Protein AF-A0A7K4L1H4-F1 (afdb_monomer_lite)

InterPro domains:
  IPR000885 Fibrillar collagen, C-terminal [PF01410] (1-96)
  IPR000885 Fibrillar collagen, C-terminal [PS51461] (1-97)
  IPR000885 Fibrillar collagen, C-terminal [SM00038] (1-97)

Secondary structure (DSSP, 8-state):
-EEES--SS-BTTTTBSTTPPEEEETTS-EEBSSS-GGGB-EEEEE--SS--SS-EEEEEE---S-GGG-SEEEEE-SS--STT-EEE---PPP---

Structure (mmCIF, N/CA/C/O backbone):
data_AF-A0A7K4L1H4-F1
#
_entry.id   AF-A0A7K4L1H4-F1
#
loop_
_atom_site.group_PDB
_atom_site.id
_atom_site.type_symbol
_atom_site.label_atom_id
_atom_site.label_alt_id
_atom_site.label_comp_id
_atom_site.label_asym_id
_atom_site.label_entity_id
_atom_site.label_seq_id
_atom_site.pdbx_PDB_ins_code
_atom_site.Cartn_x
_atom_site.Cartn_y
_atom_site.Cartn_z
_atom_site.occupancy
_atom_site.B_iso_or_equiv
_atom_site.auth_seq_id
_atom_site.auth_comp_id
_atom_site.auth_asym_id
_atom_site.auth_atom_id
_atom_site.pdbx_PDB_model_num
ATOM 1 N N . TYR A 1 1 ? -5.649 -3.599 -2.013 1.00 98.56 1 TYR A N 1
ATOM 2 C CA . TYR A 1 1 ? -5.651 -3.904 -0.573 1.00 98.56 1 TYR A CA 1
ATOM 3 C C . TYR A 1 1 ? -7.092 -3.940 -0.109 1.00 98.56 1 TYR A C 1
ATOM 5 O O . TYR A 1 1 ? -7.734 -2.900 -0.119 1.00 98.56 1 TYR A O 1
ATOM 13 N N . HIS A 1 2 ? -7.629 -5.121 0.180 1.00 98.81 2 HIS A N 1
ATOM 14 C CA . HIS A 1 2 ? -8.940 -5.287 0.810 1.00 98.81 2 HIS A CA 1
ATOM 15 C C . HIS A 1 2 ? -8.761 -5.165 2.315 1.00 98.81 2 HIS A C 1
ATOM 17 O O . HIS A 1 2 ? -7.815 -5.734 2.855 1.00 98.81 2 HIS A O 1
ATOM 23 N N . CYS A 1 3 ? -9.648 -4.444 2.984 1.00 98.81 3 CYS A N 1
ATOM 24 C CA . CYS A 1 3 ? -9.496 -4.106 4.392 1.00 98.81 3 CYS A CA 1
ATOM 25 C C . CYS A 1 3 ? -10.808 -4.277 5.149 1.00 98.81 3 CYS A C 1
ATOM 27 O O . CYS A 1 3 ? -11.884 -3.976 4.633 1.00 98.81 3 CYS A O 1
ATOM 29 N N . LYS A 1 4 ? -10.705 -4.683 6.409 1.00 98.75 4 LYS A N 1
ATOM 30 C CA . LYS A 1 4 ? -11.761 -4.569 7.409 1.00 98.75 4 LYS A CA 1
ATOM 31 C C . LYS A 1 4 ? -11.096 -4.165 8.721 1.00 98.75 4 LYS A C 1
ATOM 33 O O . LYS A 1 4 ? -10.223 -4.872 9.213 1.00 98.75 4 LYS A O 1
ATOM 38 N N . ASN A 1 5 ? -11.479 -3.000 9.246 1.00 98.56 5 ASN A N 1
ATOM 39 C CA . ASN A 1 5 ? -10.842 -2.367 10.413 1.00 98.56 5 ASN A CA 1
ATOM 40 C C . ASN A 1 5 ? -9.319 -2.192 10.281 1.00 98.56 5 ASN A C 1
ATOM 42 O O . ASN A 1 5 ? -8.580 -2.377 11.241 1.00 98.56 5 ASN A O 1
ATOM 46 N N . SER A 1 6 ? -8.837 -1.851 9.088 1.00 98.75 6 SER A N 1
ATOM 47 C CA . SER A 1 6 ? -7.414 -1.635 8.839 1.00 98.75 6 SER A CA 1
ATOM 48 C C . SER A 1 6 ? -7.235 -0.488 7.855 1.00 98.75 6 SER A C 1
ATOM 50 O O . SER A 1 6 ? -7.802 -0.522 6.759 1.00 98.75 6 SER A O 1
ATOM 52 N N . VAL A 1 7 ? -6.471 0.526 8.257 1.00 98.81 7 VAL A N 1
ATOM 53 C CA . VAL A 1 7 ? -6.122 1.669 7.415 1.00 98.81 7 VAL A CA 1
ATOM 54 C C . VAL A 1 7 ? -5.056 1.279 6.398 1.00 98.81 7 VAL A C 1
ATOM 56 O O . VAL A 1 7 ? -4.055 0.651 6.734 1.00 98.81 7 VAL A O 1
ATOM 59 N N . ALA A 1 8 ? -5.280 1.662 5.140 1.00 98.69 8 ALA A N 1
ATOM 60 C CA . ALA A 1 8 ? -4.380 1.338 4.034 1.00 98.69 8 ALA A CA 1
ATOM 61 C C . ALA A 1 8 ? -3.545 2.530 3.542 1.00 98.69 8 ALA A C 1
ATOM 63 O O . ALA A 1 8 ? -2.447 2.334 3.020 1.00 98.69 8 ALA A O 1
ATOM 64 N N . TYR A 1 9 ? -4.074 3.751 3.663 1.00 98.81 9 TYR A N 1
ATOM 65 C CA . TYR A 1 9 ? -3.435 4.974 3.179 1.00 98.81 9 TYR A CA 1
ATOM 66 C C . TYR A 1 9 ? -3.734 6.162 4.098 1.00 98.81 9 TYR A C 1
ATOM 68 O O . TYR A 1 9 ? -2.927 6.434 4.985 1.00 98.81 9 TYR A O 1
ATOM 76 N N . LEU A 1 10 ? -4.877 6.838 3.928 1.00 98.69 10 LEU A N 1
ATOM 77 C CA . LEU A 1 10 ? -5.269 7.954 4.788 1.00 98.69 10 LEU A CA 1
ATOM 78 C C . LEU A 1 10 ? -5.952 7.448 6.052 1.00 98.69 10 LEU A C 1
ATOM 80 O O . LEU A 1 10 ? -6.998 6.815 5.973 1.00 98.69 10 LEU A O 1
ATOM 84 N N . ASP A 1 11 ? -5.407 7.786 7.215 1.00 98.69 11 ASP A N 1
ATOM 85 C CA . ASP A 1 11 ? -6.150 7.695 8.468 1.00 98.69 11 ASP A CA 1
ATOM 86 C C . ASP A 1 11 ? -7.026 8.948 8.594 1.00 98.69 11 ASP A C 1
ATOM 88 O O . ASP A 1 11 ? -6.513 10.050 8.794 1.00 98.69 11 ASP A O 1
ATOM 92 N N . GLU A 1 12 ? -8.345 8.810 8.440 1.00 98.31 12 GLU A N 1
ATOM 93 C CA . GLU A 1 12 ? -9.255 9.961 8.504 1.00 98.31 12 GLU A CA 1
ATOM 94 C C . GLU A 1 12 ? -9.388 10.530 9.923 1.00 98.31 12 GLU A C 1
ATOM 96 O O . GLU A 1 12 ? -9.689 11.711 10.082 1.00 98.31 12 GLU A O 1
ATOM 101 N N . GLU A 1 13 ? -9.171 9.713 10.957 1.00 97.12 13 GLU A N 1
ATOM 102 C CA . GLU A 1 13 ? -9.235 10.158 12.350 1.00 97.12 13 GLU A CA 1
ATOM 103 C C . GLU A 1 13 ? -7.996 10.983 12.718 1.00 97.12 13 GLU A C 1
ATOM 105 O O . GLU A 1 13 ? -8.117 12.044 13.331 1.00 97.12 13 GLU A O 1
ATOM 110 N N . ALA A 1 14 ? -6.810 10.527 12.302 1.00 97.81 14 ALA A N 1
ATOM 111 C CA . ALA A 1 14 ? -5.556 11.249 12.525 1.00 97.81 14 ALA A CA 1
ATOM 112 C C . ALA A 1 14 ? -5.312 12.382 11.510 1.00 97.81 14 ALA A C 1
ATOM 114 O O . ALA A 1 14 ? -4.592 13.336 11.808 1.00 97.81 14 ALA A O 1
ATOM 115 N N . GLY A 1 15 ? -5.895 12.285 10.313 1.00 98.19 15 GLY A N 1
ATOM 116 C CA . GLY A 1 15 ? -5.669 13.212 9.204 1.00 98.19 15 GLY A CA 1
ATOM 117 C C . GLY A 1 15 ? -4.273 13.103 8.582 1.00 98.19 15 GLY A C 1
ATOM 118 O O . GLY A 1 15 ? -3.772 14.096 8.054 1.00 98.19 15 GLY A O 1
ATOM 119 N N . ASP A 1 16 ? -3.622 11.938 8.668 1.00 98.25 16 ASP A N 1
ATOM 120 C CA . ASP A 1 16 ? -2.261 11.718 8.165 1.00 98.25 16 ASP A CA 1
ATOM 121 C C . ASP A 1 16 ? -2.076 10.354 7.470 1.00 98.25 16 ASP A C 1
ATOM 123 O O . ASP A 1 16 ? -2.9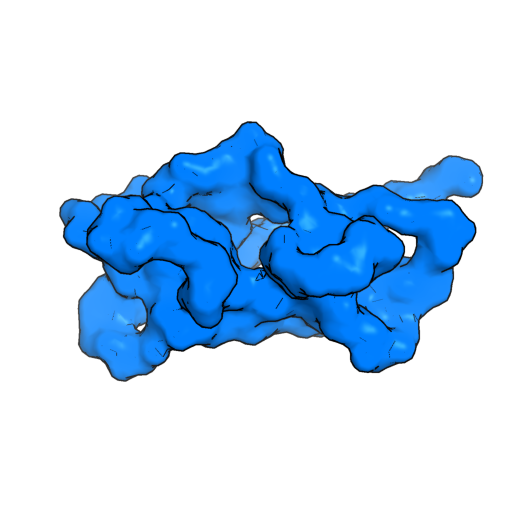86 9.524 7.422 1.00 98.25 16 ASP A O 1
ATOM 127 N N . LEU A 1 17 ? -0.895 10.148 6.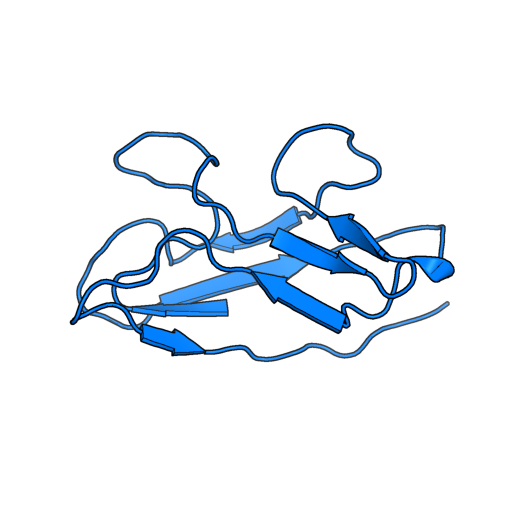876 1.00 98.50 17 LEU A N 1
ATOM 128 C CA . LEU A 1 17 ? -0.535 8.947 6.109 1.00 98.50 17 LEU A CA 1
ATOM 129 C C . LEU A 1 17 ? 0.428 8.022 6.873 1.00 98.50 17 LEU A C 1
ATOM 131 O O . LEU A 1 17 ? 1.072 7.157 6.278 1.00 98.50 17 LEU A O 1
ATOM 135 N N . LYS A 1 18 ? 0.563 8.172 8.198 1.00 98.06 18 LYS A N 1
ATOM 136 C CA . LYS A 1 18 ? 1.550 7.401 8.982 1.00 98.06 18 LYS A CA 1
ATOM 137 C C . LYS A 1 18 ? 1.240 5.908 9.050 1.00 98.06 18 LYS A C 1
ATOM 139 O O . LYS A 1 18 ? 2.142 5.112 9.302 1.00 98.06 18 LYS A O 1
ATOM 144 N N . LYS A 1 19 ? -0.025 5.538 8.841 1.00 98.44 19 LYS A N 1
ATOM 145 C CA . LYS A 1 19 ? -0.505 4.149 8.791 1.00 98.44 19 LYS A CA 1
ATOM 146 C C . LYS A 1 19 ? -0.566 3.583 7.369 1.00 98.44 19 LYS A C 1
ATOM 148 O O . LYS A 1 19 ? -1.053 2.471 7.179 1.00 98.44 19 LYS A O 1
ATOM 153 N N . ALA A 1 20 ? -0.098 4.330 6.373 1.00 98.69 20 ALA A N 1
ATOM 154 C CA . ALA A 1 20 ? -0.150 3.879 4.998 1.00 98.69 20 ALA A CA 1
ATOM 155 C C . ALA A 1 20 ? 0.718 2.632 4.772 1.00 98.69 20 ALA A C 1
ATOM 157 O O . ALA A 1 20 ? 1.799 2.483 5.343 1.00 98.69 20 ALA A O 1
ATOM 158 N N . VAL A 1 21 ? 0.240 1.746 3.903 1.00 98.56 21 VAL A N 1
ATOM 159 C CA . VAL A 1 21 ? 0.920 0.507 3.517 1.00 98.56 21 VAL A CA 1
ATOM 160 C C . VAL A 1 21 ? 2.280 0.805 2.884 1.00 98.56 21 VAL A C 1
ATOM 162 O O . VAL A 1 21 ? 2.422 1.752 2.109 1.00 98.56 21 VAL A O 1
ATOM 165 N N . LEU A 1 22 ? 3.271 -0.042 3.148 1.00 98.56 22 LEU A N 1
ATOM 166 C CA . LEU A 1 22 ? 4.565 -0.018 2.467 1.00 98.56 22 LEU A CA 1
ATOM 167 C C . LEU A 1 22 ? 4.613 -1.128 1.416 1.00 98.56 22 LEU A C 1
ATOM 169 O O . LEU A 1 22 ? 4.115 -2.231 1.647 1.00 98.56 22 LEU A O 1
ATOM 173 N N . LEU A 1 23 ? 5.211 -0.843 0.260 1.00 98.62 23 LEU A N 1
ATOM 174 C CA . LEU A 1 23 ? 5.397 -1.821 -0.812 1.00 98.62 23 LEU A CA 1
ATOM 175 C C . LEU A 1 23 ? 6.886 -2.046 -1.056 1.00 98.62 23 LEU A C 1
ATOM 177 O O . LEU A 1 23 ? 7.649 -1.084 -1.136 1.00 98.62 23 LEU A O 1
ATOM 181 N N . GLN A 1 24 ? 7.288 -3.298 -1.246 1.00 98.50 24 GLN A N 1
ATOM 182 C CA . GLN A 1 24 ? 8.667 -3.645 -1.575 1.00 98.50 24 GLN A CA 1
ATOM 183 C C . GLN A 1 24 ? 8.799 -3.889 -3.077 1.00 98.50 24 GLN A C 1
ATOM 185 O O . GLN A 1 24 ? 8.141 -4.770 -3.633 1.00 98.50 24 GLN A O 1
ATOM 190 N N . GLY A 1 25 ? 9.652 -3.114 -3.743 1.00 98.06 25 GLY A N 1
ATOM 191 C CA . GLY A 1 25 ? 10.045 -3.359 -5.127 1.00 98.06 25 GLY A CA 1
ATOM 192 C C . GLY A 1 25 ? 11.082 -4.478 -5.247 1.00 98.06 25 GLY A C 1
ATOM 193 O O . GLY A 1 25 ? 11.787 -4.807 -4.296 1.00 98.06 25 GLY A O 1
ATOM 194 N N . SER A 1 26 ? 11.239 -5.029 -6.448 1.00 97.38 26 SER A N 1
ATOM 195 C CA . SER A 1 26 ? 12.161 -6.141 -6.739 1.00 97.38 26 SER A CA 1
ATOM 196 C C . SER A 1 26 ? 13.658 -5.841 -6.579 1.00 97.38 26 SER A C 1
ATOM 198 O O . SER A 1 26 ? 14.474 -6.751 -6.680 1.00 97.38 26 SER A O 1
ATOM 200 N N . ASN A 1 27 ? 14.042 -4.578 -6.396 1.00 96.38 27 ASN A N 1
ATOM 201 C CA . ASN A 1 27 ? 15.428 -4.149 -6.169 1.00 96.38 27 ASN A CA 1
ATOM 202 C C . ASN A 1 27 ? 15.661 -3.639 -4.742 1.00 96.38 27 ASN A C 1
ATOM 204 O O . ASN A 1 27 ? 16.432 -2.699 -4.543 1.00 96.38 27 ASN A O 1
ATOM 208 N N . ASP A 1 28 ? 14.929 -4.200 -3.788 1.00 95.00 28 ASP A N 1
ATOM 209 C CA . ASP A 1 28 ? 14.973 -3.870 -2.365 1.00 95.00 28 ASP A CA 1
ATOM 210 C C . ASP A 1 28 ? 14.570 -2.432 -2.001 1.00 95.00 28 ASP A C 1
ATOM 212 O O . ASP A 1 28 ? 14.736 -1.985 -0.864 1.00 95.00 28 ASP A O 1
ATOM 216 N N . VAL A 1 29 ? 14.029 -1.687 -2.966 1.00 95.94 29 VAL A N 1
ATOM 217 C CA . VAL A 1 29 ? 13.545 -0.329 -2.749 1.00 95.94 29 VAL A CA 1
ATOM 218 C C . VAL A 1 29 ? 12.144 -0.376 -2.174 1.00 95.94 29 VAL A C 1
ATOM 220 O O . VAL A 1 29 ? 11.221 -0.909 -2.791 1.00 95.94 29 VAL A O 1
ATOM 223 N N . GLU A 1 30 ? 11.981 0.302 -1.049 1.00 97.88 30 GLU A N 1
ATOM 224 C CA . GLU A 1 30 ? 10.675 0.548 -0.467 1.00 97.88 30 GLU A CA 1
ATOM 225 C C . GLU A 1 30 ? 9.956 1.694 -1.191 1.00 97.88 30 GLU A C 1
ATOM 227 O O . GLU A 1 30 ? 10.535 2.752 -1.467 1.00 97.88 30 GLU A O 1
ATOM 232 N N . ILE A 1 31 ? 8.678 1.483 -1.484 1.00 98.50 31 ILE A N 1
ATOM 233 C CA . ILE A 1 31 ? 7.776 2.446 -2.104 1.00 98.50 31 ILE A CA 1
ATOM 234 C C . ILE A 1 31 ? 6.714 2.819 -1.062 1.00 98.50 31 ILE A C 1
ATOM 236 O O . ILE A 1 31 ? 6.051 1.951 -0.493 1.00 98.50 31 ILE A O 1
ATOM 240 N N . ARG A 1 32 ? 6.576 4.120 -0.798 1.00 98.38 32 ARG A N 1
ATOM 241 C CA . ARG A 1 32 ? 5.863 4.686 0.359 1.00 98.38 32 ARG A CA 1
ATOM 242 C C . ARG A 1 32 ? 4.706 5.599 -0.065 1.00 98.38 32 ARG A C 1
ATOM 244 O O . ARG A 1 32 ? 4.604 5.978 -1.228 1.00 98.38 32 ARG A O 1
ATOM 251 N N . ALA A 1 33 ? 3.868 6.004 0.885 1.00 98.44 33 ALA A N 1
ATOM 252 C CA . ALA A 1 33 ? 2.860 7.048 0.672 1.00 98.44 33 ALA A CA 1
ATOM 253 C C . ALA A 1 33 ? 3.466 8.458 0.569 1.00 98.44 33 ALA A C 1
ATOM 255 O O . ALA A 1 33 ? 3.009 9.283 -0.216 1.00 98.44 33 ALA A O 1
ATOM 256 N N . GLU A 1 34 ? 4.518 8.729 1.347 1.00 97.62 34 GLU A N 1
ATOM 257 C CA . GLU A 1 34 ? 5.138 10.052 1.466 1.00 97.62 34 GLU A CA 1
ATOM 258 C C . GLU A 1 34 ? 6.666 9.986 1.336 1.00 97.62 34 GLU A C 1
ATOM 260 O O . GLU A 1 34 ? 7.291 8.931 1.470 1.00 97.62 34 GLU A O 1
ATOM 265 N N . GLY A 1 35 ? 7.282 11.146 1.093 1.00 96.31 35 GLY A N 1
ATOM 266 C CA . GLY A 1 35 ? 8.730 11.313 1.010 1.00 96.31 35 GLY A CA 1
ATOM 267 C C . GLY A 1 35 ? 9.209 11.645 -0.401 1.00 96.31 35 GLY A C 1
ATOM 268 O O . GLY A 1 35 ? 8.649 12.497 -1.088 1.00 96.31 35 GLY A O 1
ATOM 269 N N . ASN A 1 36 ? 10.306 11.021 -0.830 1.00 96.31 36 ASN A N 1
ATOM 270 C CA . ASN A 1 36 ? 10.894 11.299 -2.139 1.00 96.31 36 ASN A CA 1
ATOM 271 C C . ASN A 1 36 ? 9.960 10.817 -3.254 1.00 96.31 36 ASN A C 1
ATOM 273 O O . ASN A 1 36 ? 9.744 9.615 -3.390 1.00 96.31 36 ASN A O 1
ATOM 277 N N . SER A 1 37 ? 9.503 11.740 -4.104 1.00 94.38 37 SER A N 1
ATOM 278 C CA . SER A 1 37 ? 8.513 11.486 -5.160 1.00 94.38 37 SER A CA 1
ATOM 279 C C . SER A 1 37 ? 8.881 10.366 -6.139 1.00 94.38 37 SER A C 1
ATOM 281 O O . SER A 1 37 ? 8.018 9.781 -6.786 1.00 94.38 37 SER A O 1
ATOM 283 N N . ARG A 1 38 ? 10.170 10.016 -6.256 1.00 95.62 38 ARG A N 1
ATOM 284 C CA . ARG A 1 38 ? 10.611 8.870 -7.067 1.00 95.62 38 ARG A CA 1
ATOM 285 C C . ARG A 1 38 ? 10.229 7.518 -6.464 1.00 95.62 38 ARG A C 1
ATOM 287 O O . ARG A 1 38 ? 10.307 6.527 -7.187 1.00 95.62 38 ARG A O 1
ATOM 294 N N . PHE A 1 39 ? 9.886 7.461 -5.186 1.00 97.44 39 PHE A N 1
ATOM 295 C CA . PHE A 1 39 ? 9.574 6.253 -4.420 1.00 97.44 39 PHE A CA 1
ATOM 296 C C . PHE A 1 39 ? 8.208 6.355 -3.739 1.00 97.44 39 PHE A C 1
ATOM 298 O O . PHE A 1 39 ? 7.935 5.607 -2.810 1.00 97.44 39 PHE A O 1
ATOM 305 N N . THR A 1 40 ? 7.353 7.274 -4.188 1.00 98.31 40 THR A N 1
ATOM 306 C CA . THR A 1 40 ? 5.980 7.379 -3.700 1.00 98.31 40 THR A CA 1
ATOM 307 C C . THR A 1 40 ? 5.016 6.737 -4.687 1.00 98.31 40 THR A C 1
ATOM 309 O O . THR A 1 40 ? 5.122 6.986 -5.891 1.00 98.31 40 THR A O 1
ATOM 312 N N . TYR A 1 41 ? 4.088 5.920 -4.199 1.00 98.56 41 TYR A N 1
ATOM 313 C CA . TYR A 1 41 ? 2.969 5.428 -5.003 1.00 98.56 41 TYR A CA 1
ATOM 314 C C . TYR A 1 41 ? 1.828 6.455 -5.038 1.00 98.56 41 TYR A C 1
ATOM 316 O O . TYR A 1 41 ? 1.789 7.393 -4.245 1.00 98.56 41 TYR A O 1
ATOM 324 N N . SER A 1 42 ? 0.885 6.274 -5.957 1.00 98.31 42 SER A N 1
ATOM 325 C CA . SER A 1 42 ? -0.384 7.003 -5.993 1.00 98.31 42 SER A CA 1
ATOM 326 C C . SER A 1 42 ? -1.542 6.087 -5.617 1.00 98.31 42 SER A C 1
ATOM 328 O O . SER A 1 42 ? -1.485 4.879 -5.841 1.00 98.31 42 SER A O 1
ATOM 330 N N . VAL A 1 43 ? -2.621 6.669 -5.103 1.00 98.62 43 VAL A N 1
ATOM 331 C CA . VAL A 1 43 ? -3.844 5.945 -4.747 1.00 98.62 43 VAL A CA 1
ATOM 332 C C . VAL A 1 43 ? -4.955 6.332 -5.715 1.00 98.62 43 VAL A C 1
ATOM 334 O O . VAL A 1 43 ? -5.214 7.514 -5.925 1.00 98.62 43 VAL A O 1
ATOM 337 N N . LEU A 1 44 ? -5.578 5.331 -6.337 1.00 98.44 44 LEU A N 1
ATOM 338 C CA . LEU A 1 44 ? -6.657 5.506 -7.316 1.00 98.44 44 LEU A CA 1
ATOM 339 C C . LEU A 1 44 ? -8.042 5.497 -6.654 1.00 98.44 44 LEU A C 1
ATOM 341 O O . LEU A 1 44 ? -8.970 6.136 -7.140 1.00 98.44 44 LEU A O 1
ATOM 345 N N . GLU A 1 45 ? -8.177 4.760 -5.553 1.00 98.50 45 GLU A N 1
ATOM 346 C CA . GLU A 1 45 ? -9.393 4.621 -4.751 1.00 98.50 45 GLU A CA 1
ATOM 347 C C . GLU A 1 45 ? -8.972 4.349 -3.305 1.00 98.50 45 GLU A C 1
ATOM 349 O O . GLU A 1 45 ? -8.097 3.508 -3.095 1.00 98.50 45 GLU A O 1
ATOM 354 N N . ASP A 1 46 ? -9.586 5.021 -2.328 1.00 98.69 46 ASP A N 1
ATOM 355 C CA . ASP A 1 46 ? -9.336 4.780 -0.903 1.00 98.69 46 ASP A CA 1
ATOM 356 C C . ASP A 1 46 ? -10.646 4.648 -0.118 1.00 98.69 46 ASP A C 1
ATOM 358 O O . ASP A 1 46 ? -11.305 5.635 0.201 1.00 98.69 46 ASP A O 1
ATOM 362 N N . GLY A 1 47 ? -11.039 3.407 0.167 1.00 98.69 47 GLY A N 1
ATOM 363 C CA . GLY A 1 47 ? -12.185 3.068 1.011 1.00 98.69 47 GLY A CA 1
ATOM 364 C C . GLY A 1 47 ? -11.793 2.553 2.397 1.00 98.69 47 GLY A C 1
ATOM 365 O O . GLY A 1 47 ? -12.664 2.086 3.129 1.00 98.69 47 GLY A O 1
ATOM 366 N N . CYS A 1 48 ? -10.506 2.594 2.752 1.00 98.69 48 CYS A N 1
ATOM 367 C CA . CYS A 1 48 ? -9.968 2.034 3.994 1.00 98.69 48 CYS A CA 1
ATOM 368 C C . CYS A 1 48 ? -9.605 3.117 5.014 1.00 98.69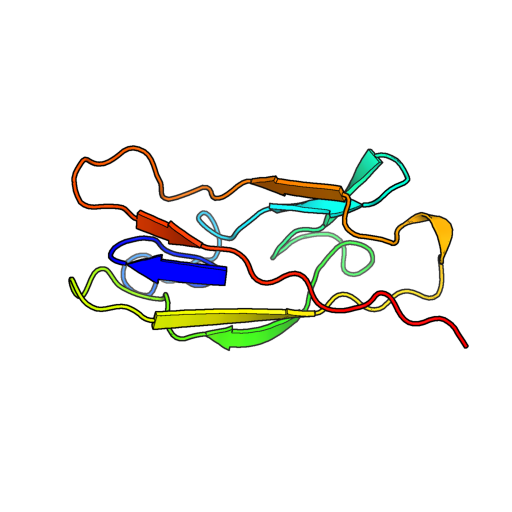 48 CYS A C 1
ATOM 370 O O . CYS A 1 48 ? -8.677 2.938 5.790 1.00 98.69 48 CYS A O 1
ATOM 372 N N . THR A 1 49 ? -10.300 4.253 5.027 1.00 98.62 49 THR A N 1
ATOM 373 C CA . THR A 1 49 ? -9.868 5.408 5.830 1.00 98.62 49 THR A CA 1
ATOM 374 C C . THR A 1 49 ? -10.274 5.350 7.306 1.00 98.62 49 THR A C 1
ATOM 376 O O . THR A 1 49 ? -9.791 6.138 8.118 1.00 98.62 49 THR A O 1
ATOM 379 N N . LYS A 1 50 ? -11.180 4.426 7.661 1.00 98.31 50 LYS A N 1
ATOM 380 C CA . LYS A 1 50 ? -11.795 4.274 8.991 1.00 98.31 50 LYS A CA 1
ATOM 381 C C . LYS A 1 50 ? -12.080 2.813 9.332 1.00 98.31 50 LYS A C 1
ATOM 383 O O . LYS A 1 50 ? -12.313 1.982 8.453 1.00 98.31 50 LYS A O 1
ATOM 388 N N . HIS A 1 51 ? -12.188 2.516 10.627 1.00 98.38 51 HIS A N 1
ATOM 389 C CA . HIS A 1 51 ? -12.618 1.208 11.135 1.00 98.38 51 HIS A CA 1
ATOM 390 C C . HIS A 1 51 ? -14.148 1.123 11.206 1.00 98.38 51 HIS A C 1
ATOM 392 O O . HIS A 1 51 ? -14.771 1.591 12.153 1.00 98.38 51 HIS A O 1
ATOM 398 N N . THR A 1 52 ? -14.772 0.560 10.168 1.00 97.69 52 THR A N 1
ATOM 399 C CA . THR A 1 52 ? -16.245 0.505 10.036 1.00 97.69 52 THR A CA 1
ATOM 400 C C . THR A 1 52 ? -16.858 -0.870 10.323 1.00 97.69 52 THR A C 1
ATOM 402 O O . THR A 1 52 ? -18.079 -1.028 10.260 1.00 97.69 52 THR A O 1
ATOM 405 N N . GLY A 1 53 ? -16.034 -1.892 10.559 1.00 98.00 53 GLY A N 1
ATOM 406 C CA . GLY A 1 53 ? -16.437 -3.297 10.662 1.00 98.00 53 GLY A CA 1
ATOM 407 C C . GLY A 1 53 ? -16.85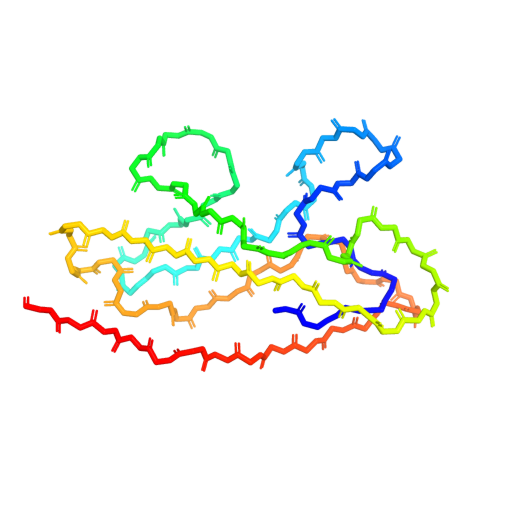7 -3.944 9.335 1.00 98.00 53 GLY A C 1
ATOM 408 O O . GLY A 1 53 ? -17.169 -5.136 9.308 1.00 98.00 53 GLY A O 1
ATOM 409 N N . LYS A 1 54 ? -16.868 -3.192 8.229 1.00 98.38 54 LYS A N 1
ATOM 410 C CA . LYS A 1 54 ? -17.224 -3.668 6.885 1.00 98.38 54 LYS A CA 1
ATOM 411 C C . LYS A 1 54 ? -15.986 -3.757 6.001 1.00 98.38 54 LYS A C 1
ATOM 413 O O . LYS A 1 54 ? -15.000 -3.064 6.233 1.00 98.38 54 LYS A O 1
ATOM 418 N N . TRP A 1 55 ? -16.073 -4.600 4.976 1.00 98.69 55 TRP A N 1
ATOM 419 C CA . TRP A 1 55 ? -15.038 -4.691 3.956 1.00 98.69 55 TRP A CA 1
ATOM 420 C C . TRP A 1 55 ? -15.032 -3.447 3.066 1.00 98.69 55 TRP A C 1
ATOM 422 O O . TRP A 1 55 ? -16.073 -3.035 2.552 1.00 98.69 55 TRP A O 1
ATOM 432 N N . GLY A 1 56 ? -13.844 -2.891 2.878 1.00 98.62 56 GLY A N 1
ATOM 433 C CA . GLY A 1 56 ? -13.520 -1.852 1.911 1.00 98.62 56 GLY A CA 1
ATOM 434 C C . GLY A 1 56 ? -12.271 -2.234 1.122 1.00 98.62 56 GLY A C 1
ATOM 435 O O . GLY A 1 56 ? -11.722 -3.330 1.282 1.00 98.62 56 GLY A O 1
ATOM 436 N N . LYS A 1 57 ? -11.808 -1.328 0.261 1.00 98.69 57 LYS A N 1
ATOM 437 C CA . LYS A 1 57 ? -10.554 -1.514 -0.468 1.00 98.69 57 LYS A CA 1
ATOM 438 C C . LYS A 1 57 ? -9.849 -0.196 -0.757 1.00 98.69 57 LYS A C 1
ATOM 440 O O . LYS A 1 57 ? -10.493 0.834 -0.937 1.00 98.69 57 LYS A O 1
ATOM 445 N N . THR A 1 58 ? -8.535 -0.285 -0.901 1.00 98.88 58 THR A N 1
ATOM 446 C CA . THR A 1 58 ? -7.673 0.779 -1.418 1.00 98.88 58 THR A CA 1
ATOM 447 C C . THR A 1 58 ? -6.890 0.238 -2.607 1.00 98.88 58 THR A C 1
ATOM 449 O O . THR A 1 58 ? -6.317 -0.862 -2.553 1.00 98.88 58 THR A O 1
ATOM 452 N N . VAL A 1 59 ? -6.903 0.989 -3.707 1.00 98.75 59 VAL A N 1
ATOM 453 C CA . VAL A 1 59 ? -6.235 0.646 -4.966 1.00 98.75 59 VAL A CA 1
ATOM 454 C C . VAL A 1 59 ? -4.999 1.526 -5.110 1.00 98.75 59 VAL A C 1
ATOM 456 O O . VAL A 1 59 ? -5.110 2.743 -5.250 1.00 98.75 59 VAL A O 1
ATOM 459 N N . ILE A 1 60 ? -3.826 0.897 -5.074 1.00 98.69 60 ILE A N 1
ATOM 460 C CA . ILE A 1 60 ? -2.518 1.558 -5.084 1.00 98.69 60 ILE A CA 1
ATOM 461 C C . ILE A 1 60 ? -1.836 1.294 -6.430 1.00 98.69 60 ILE A C 1
ATOM 463 O O . ILE A 1 60 ? -1.853 0.168 -6.926 1.00 98.69 60 ILE A O 1
ATOM 467 N N . GLU A 1 61 ? -1.223 2.324 -7.012 1.00 98.56 61 GLU A N 1
ATOM 468 C CA . GLU A 1 61 ? -0.499 2.262 -8.281 1.00 98.56 61 GLU A CA 1
ATOM 469 C C . GLU A 1 61 ? 0.901 2.876 -8.136 1.00 98.56 61 GLU A C 1
ATOM 471 O O . GLU A 1 61 ? 1.063 3.964 -7.585 1.00 98.56 61 GLU A O 1
ATOM 476 N N . TYR A 1 62 ? 1.923 2.209 -8.675 1.00 98.31 62 TYR A N 1
ATOM 477 C CA . TYR A 1 62 ? 3.272 2.761 -8.785 1.00 98.31 62 TYR A CA 1
ATOM 478 C C . TYR A 1 62 ? 3.756 2.704 -10.234 1.00 98.31 62 TYR A C 1
ATOM 480 O O . TYR A 1 62 ? 3.805 1.638 -10.847 1.00 98.31 62 TYR A O 1
ATOM 488 N N . ARG A 1 63 ? 4.151 3.860 -10.779 1.00 97.25 63 ARG A N 1
ATOM 489 C CA . ARG A 1 63 ? 4.712 3.990 -12.130 1.00 97.25 63 ARG A CA 1
ATOM 490 C C . ARG A 1 63 ? 6.151 4.475 -12.048 1.00 97.25 63 ARG A C 1
ATOM 492 O O . ARG A 1 63 ? 6.458 5.418 -11.322 1.00 97.25 63 ARG A O 1
ATOM 499 N N . SER A 1 64 ? 7.047 3.869 -12.827 1.00 95.75 64 SER A N 1
ATOM 500 C CA . SER A 1 64 ? 8.452 4.274 -12.859 1.00 95.75 64 SER A CA 1
ATOM 501 C C . SER A 1 64 ? 9.097 4.062 -14.223 1.00 95.75 64 SER A C 1
ATOM 503 O O . SER A 1 64 ? 8.830 3.077 -14.896 1.00 95.75 64 SER A O 1
ATOM 505 N N . GLN A 1 65 ? 10.028 4.952 -14.577 1.00 95.69 65 GLN A N 1
ATOM 506 C CA . GLN A 1 65 ? 10.947 4.774 -15.711 1.00 95.69 65 GLN A CA 1
ATOM 507 C C . GLN A 1 65 ? 12.119 3.829 -15.374 1.00 95.69 65 GLN A C 1
ATOM 509 O O . GLN A 1 65 ? 12.917 3.477 -16.238 1.00 95.69 65 GLN A O 1
ATOM 514 N N . LYS A 1 66 ? 12.280 3.445 -14.098 1.00 96.31 66 LYS A N 1
ATOM 515 C CA . LYS A 1 66 ? 13.288 2.478 -13.646 1.00 96.31 66 LYS A CA 1
ATOM 516 C C . LYS A 1 66 ? 12.615 1.130 -13.415 1.00 96.31 66 LYS A C 1
ATOM 518 O O . LYS A 1 66 ? 12.159 0.847 -12.310 1.00 96.31 66 LYS A O 1
ATOM 523 N N . THR A 1 67 ? 12.592 0.307 -14.460 1.00 96.06 67 THR A N 1
ATOM 524 C CA . THR A 1 67 ? 11.957 -1.021 -14.467 1.00 96.06 67 THR A CA 1
ATOM 525 C C . THR A 1 67 ? 12.492 -1.958 -13.390 1.00 96.06 67 THR A C 1
ATOM 527 O O . THR A 1 67 ? 11.736 -2.775 -12.893 1.00 96.06 67 THR A O 1
ATOM 530 N N . SER A 1 68 ? 13.743 -1.782 -12.947 1.00 96.75 68 SER A N 1
ATOM 531 C CA . SER A 1 68 ? 14.346 -2.576 -11.867 1.00 96.75 68 SER A CA 1
ATOM 532 C C . SER A 1 68 ? 13.590 -2.512 -10.534 1.00 96.75 68 SER A C 1
ATOM 534 O O . SER A 1 68 ? 13.842 -3.339 -9.668 1.00 96.75 68 SER A O 1
ATOM 536 N N . ARG A 1 69 ? 12.711 -1.521 -10.335 1.00 97.06 69 ARG A N 1
ATOM 537 C CA . ARG A 1 69 ? 11.898 -1.367 -9.115 1.00 97.06 69 ARG A CA 1
ATOM 538 C C . ARG A 1 69 ? 10.627 -2.210 -9.107 1.00 97.06 69 ARG A C 1
ATOM 540 O O . ARG A 1 69 ? 9.946 -2.252 -8.091 1.00 97.06 69 ARG A O 1
ATOM 547 N N . LEU A 1 70 ? 10.282 -2.809 -10.241 1.00 97.88 70 LEU A N 1
ATOM 548 C CA . LEU A 1 70 ? 9.089 -3.620 -10.428 1.00 97.88 70 LEU A CA 1
ATOM 549 C C . LEU A 1 70 ? 9.496 -5.052 -10.820 1.00 97.88 70 LEU A C 1
ATOM 551 O O . LEU A 1 70 ? 10.480 -5.218 -11.542 1.00 97.88 70 LEU A O 1
ATOM 555 N N . PRO A 1 71 ? 8.718 -6.080 -10.433 1.00 98.25 71 PRO A N 1
ATOM 556 C CA . PRO A 1 71 ? 7.402 -6.007 -9.789 1.00 98.25 71 PRO A CA 1
ATOM 557 C C . PRO A 1 71 ? 7.456 -5.655 -8.294 1.00 98.25 71 PRO A C 1
ATOM 559 O O . PRO A 1 71 ? 8.527 -5.579 -7.696 1.00 98.25 71 PRO A O 1
ATOM 562 N N . ILE A 1 72 ? 6.278 -5.446 -7.702 1.00 98.44 72 ILE A N 1
ATOM 563 C CA . ILE A 1 72 ? 6.115 -5.458 -6.244 1.00 98.44 72 ILE A CA 1
ATOM 564 C C . ILE A 1 72 ? 6.251 -6.907 -5.769 1.00 98.44 72 ILE A C 1
ATOM 566 O O . ILE A 1 72 ? 5.586 -7.791 -6.311 1.00 98.44 72 ILE A O 1
ATOM 570 N N . VAL A 1 73 ? 7.121 -7.141 -4.790 1.00 98.19 73 VAL A N 1
ATOM 571 C CA . VAL A 1 73 ? 7.447 -8.479 -4.269 1.00 98.19 73 VAL A CA 1
ATOM 572 C C . VAL A 1 73 ? 6.934 -8.713 -2.852 1.00 98.19 73 VAL A C 1
ATOM 574 O O . VAL A 1 73 ? 6.769 -9.866 -2.468 1.00 98.19 73 VAL A O 1
ATOM 577 N N . ASP A 1 74 ? 6.657 -7.646 -2.099 1.00 98.31 74 ASP A N 1
ATOM 578 C CA . ASP A 1 74 ? 6.135 -7.734 -0.735 1.00 98.31 74 ASP A CA 1
ATOM 579 C C . ASP A 1 74 ? 5.278 -6.507 -0.375 1.00 98.31 74 ASP A C 1
ATOM 581 O O . ASP A 1 74 ? 5.345 -5.460 -1.032 1.00 98.31 74 ASP A O 1
ATOM 585 N N . ILE A 1 75 ? 4.472 -6.647 0.674 1.00 98.25 75 ILE A N 1
ATOM 586 C CA . ILE A 1 75 ? 3.564 -5.637 1.212 1.00 98.25 75 ILE A CA 1
ATOM 587 C C . ILE A 1 75 ? 3.603 -5.664 2.742 1.00 98.25 75 ILE A C 1
ATOM 589 O O . ILE A 1 75 ? 3.419 -6.709 3.360 1.00 98.25 75 ILE A O 1
ATOM 593 N N . ALA A 1 76 ? 3.772 -4.498 3.364 1.00 98.56 76 ALA A N 1
ATOM 594 C CA . ALA A 1 76 ? 3.731 -4.344 4.815 1.00 98.56 76 ALA A CA 1
ATOM 595 C C . ALA A 1 76 ? 2.597 -3.388 5.220 1.00 98.56 76 ALA A C 1
ATOM 597 O O . ALA A 1 76 ? 2.728 -2.167 5.081 1.00 98.56 76 ALA A O 1
ATOM 598 N N . PRO A 1 77 ? 1.462 -3.920 5.705 1.00 98.19 77 PRO A N 1
ATOM 599 C CA . PRO A 1 77 ? 0.417 -3.118 6.328 1.00 98.19 77 PRO A CA 1
ATOM 600 C C . PRO A 1 77 ? 0.858 -2.625 7.710 1.00 98.19 77 PRO A C 1
ATOM 602 O O . PRO A 1 77 ? 1.467 -3.379 8.468 1.00 98.19 77 PRO A O 1
ATOM 605 N N . MET A 1 78 ? 0.529 -1.377 8.050 1.00 98.12 78 MET A N 1
ATOM 606 C CA . MET A 1 78 ? 0.932 -0.772 9.328 1.00 98.12 78 MET A CA 1
ATOM 607 C C . MET A 1 78 ? -0.154 -0.873 10.405 1.00 98.12 78 MET A C 1
ATOM 609 O O . MET A 1 78 ? 0.157 -1.039 11.580 1.00 98.12 78 MET A O 1
ATOM 613 N N . ASP A 1 79 ? -1.425 -0.774 10.015 1.00 98.38 79 ASP A N 1
ATOM 614 C CA . ASP A 1 79 ? -2.573 -0.808 10.925 1.00 98.38 79 ASP A CA 1
ATOM 615 C C . ASP A 1 79 ? -3.186 -2.212 10.999 1.00 98.38 79 ASP A C 1
ATOM 617 O O . ASP A 1 79 ? -4.263 -2.476 10.458 1.00 98.38 79 ASP A O 1
ATOM 621 N N . ILE A 1 80 ? -2.439 -3.131 11.610 1.00 98.25 80 ILE A N 1
ATOM 622 C CA . ILE A 1 80 ? -2.805 -4.539 11.806 1.00 98.25 80 ILE A CA 1
ATOM 623 C C . ILE A 1 80 ? -2.335 -5.045 13.181 1.00 98.25 80 ILE A C 1
ATOM 625 O O . ILE A 1 80 ? -1.474 -4.442 13.822 1.00 98.25 80 ILE A O 1
ATOM 629 N N . GLY A 1 81 ? -2.865 -6.195 13.612 1.00 97.75 81 GLY A N 1
ATOM 630 C CA . GLY A 1 81 ? -2.504 -6.872 14.867 1.00 97.75 81 GLY A CA 1
ATOM 631 C C . GLY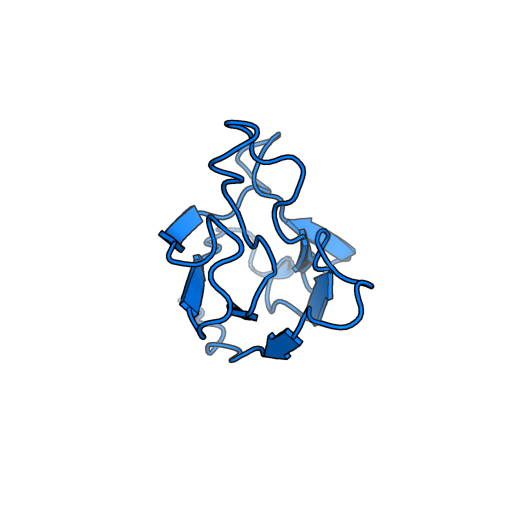 A 1 81 ? -3.623 -6.909 15.912 1.00 97.75 81 GLY A C 1
ATOM 632 O O . GLY A 1 81 ? -3.556 -7.694 16.857 1.00 97.75 81 GLY A O 1
ATOM 633 N N . GLY A 1 82 ? -4.675 -6.109 15.735 1.00 97.88 82 GLY A N 1
ATOM 634 C CA . GLY A 1 82 ? -5.907 -6.190 16.514 1.00 97.88 82 GLY A CA 1
ATOM 635 C C . GLY A 1 82 ? -6.778 -7.388 16.122 1.00 97.88 82 GLY A C 1
ATOM 636 O O . GLY A 1 82 ? -6.768 -7.839 14.979 1.00 97.88 82 GLY A O 1
ATOM 637 N N . ALA A 1 83 ? -7.579 -7.884 17.070 1.00 97.75 83 ALA A N 1
ATOM 638 C CA . ALA A 1 83 ? -8.386 -9.098 16.897 1.00 97.75 83 ALA A CA 1
ATOM 639 C C . ALA A 1 83 ? -9.476 -8.992 15.811 1.00 97.75 83 ALA A C 1
ATOM 641 O O . ALA A 1 83 ? -9.903 -10.010 15.276 1.00 97.75 83 ALA A O 1
ATOM 642 N N . GLU A 1 84 ? -9.928 -7.776 15.492 1.00 97.25 84 GLU A N 1
ATOM 643 C CA . GLU A 1 84 ? -10.960 -7.516 14.478 1.00 97.25 84 GLU A CA 1
ATOM 644 C C . GLU A 1 84 ? -10.393 -6.945 13.170 1.00 97.25 84 GLU A C 1
ATOM 646 O O . GLU A 1 84 ? -11.165 -6.477 12.329 1.00 97.25 84 GLU A O 1
ATOM 651 N N . GLN A 1 85 ? -9.065 -6.929 13.018 1.00 98.62 85 GLN A N 1
ATOM 652 C CA . GLN A 1 85 ? -8.397 -6.407 11.829 1.00 98.62 85 GLN A CA 1
ATOM 653 C C . GLN A 1 85 ? -8.139 -7.545 10.847 1.00 98.62 85 GLN A C 1
ATOM 655 O O . GLN A 1 85 ? -7.441 -8.511 11.152 1.00 98.62 85 GLN A O 1
ATOM 660 N N . GLU A 1 86 ? -8.692 -7.414 9.648 1.00 98.69 86 GLU A N 1
ATOM 661 C CA . GLU A 1 86 ? -8.537 -8.383 8.569 1.00 98.69 86 GLU A CA 1
ATOM 662 C C . GLU A 1 86 ? -8.129 -7.645 7.293 1.00 98.69 86 GLU A C 1
ATOM 664 O O . GLU A 1 86 ? -8.578 -6.524 7.026 1.00 98.69 86 GLU A O 1
ATOM 669 N N . PHE A 1 87 ? -7.286 -8.274 6.478 1.00 98.75 87 PHE A N 1
ATOM 670 C CA . PHE A 1 87 ? -6.905 -7.725 5.185 1.00 98.75 87 PHE A CA 1
ATOM 671 C C . PHE A 1 87 ? -6.707 -8.825 4.143 1.00 98.75 87 PHE A C 1
ATOM 673 O O . PHE A 1 87 ? -6.476 -9.990 4.464 1.00 98.75 87 PHE A O 1
ATOM 680 N N . GLY A 1 88 ? -6.800 -8.431 2.878 1.00 98.50 88 GLY A N 1
ATOM 681 C CA . GLY A 1 88 ? -6.527 -9.274 1.722 1.00 98.50 88 GLY A CA 1
ATOM 682 C C . GLY A 1 88 ? -5.837 -8.477 0.621 1.00 98.50 88 GLY A C 1
ATOM 683 O O . GLY A 1 88 ? -5.891 -7.245 0.588 1.00 98.50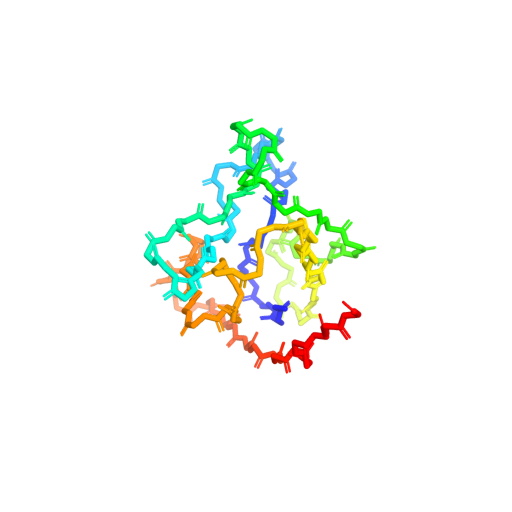 88 GLY A O 1
ATOM 684 N N . VAL A 1 89 ? -5.170 -9.165 -0.301 1.00 98.44 89 VAL A N 1
ATOM 685 C CA . VAL A 1 89 ? -4.386 -8.513 -1.354 1.00 98.44 89 VAL A CA 1
ATOM 686 C C . VAL A 1 89 ? -4.679 -9.165 -2.695 1.00 98.44 89 VAL A C 1
ATOM 688 O O . VAL A 1 89 ? -4.460 -10.358 -2.864 1.00 98.44 89 VAL A O 1
ATOM 691 N N . ASP A 1 90 ? -5.108 -8.341 -3.649 1.00 98.44 90 ASP A N 1
ATOM 692 C CA . ASP A 1 90 ? -5.106 -8.684 -5.066 1.00 98.44 90 ASP A CA 1
ATOM 693 C C . ASP A 1 90 ? -3.911 -7.993 -5.719 1.00 98.44 90 ASP A C 1
ATOM 695 O O . ASP A 1 90 ? -3.789 -6.764 -5.668 1.00 98.44 90 ASP A O 1
ATOM 699 N N . MET A 1 91 ? -3.025 -8.783 -6.322 1.00 97.19 91 MET A N 1
ATOM 700 C CA . MET A 1 91 ? -1.843 -8.284 -7.019 1.00 97.19 91 MET A CA 1
ATOM 701 C C . MET A 1 91 ? -2.164 -8.093 -8.500 1.00 97.19 91 MET A C 1
ATOM 703 O O . MET A 1 91 ? -2.453 -9.053 -9.215 1.00 97.19 91 MET A O 1
ATOM 707 N N . GLY A 1 92 ? -2.115 -6.843 -8.963 1.00 97.38 92 GLY A N 1
ATOM 708 C CA . GLY A 1 92 ? -2.254 -6.522 -10.383 1.00 97.38 92 GLY A CA 1
ATOM 709 C C . GLY A 1 92 ? -1.043 -6.986 -11.206 1.00 97.38 92 GLY A C 1
ATOM 710 O O . GLY A 1 92 ? 0.044 -7.180 -10.653 1.00 97.38 92 GLY A O 1
ATOM 711 N N . PRO A 1 93 ? -1.194 -7.150 -12.532 1.00 97.94 93 PRO A N 1
ATOM 712 C CA . PRO A 1 93 ? -0.070 -7.481 -13.396 1.00 97.94 93 PRO A CA 1
ATOM 713 C C . PRO A 1 93 ? 0.963 -6.346 -13.419 1.00 97.94 93 PRO A C 1
ATOM 715 O O . PRO A 1 93 ? 0.613 -5.165 -13.407 1.00 97.94 93 PRO A O 1
ATOM 718 N N . VAL A 1 94 ? 2.245 -6.705 -13.514 1.00 98.00 94 VAL A N 1
ATOM 719 C CA . VAL A 1 94 ? 3.306 -5.751 -13.857 1.00 98.00 94 VAL A CA 1
ATOM 720 C C . VAL A 1 94 ? 3.330 -5.545 -15.374 1.00 98.00 94 VAL A C 1
ATOM 722 O O . VAL A 1 94 ? 3.355 -6.510 -16.136 1.00 98.00 94 VAL A O 1
ATOM 725 N N . CYS A 1 95 ? 3.322 -4.287 -15.814 1.00 97.62 95 CYS A N 1
ATOM 726 C CA . CYS A 1 95 ? 3.281 -3.921 -17.230 1.00 97.62 95 CYS A CA 1
ATOM 727 C C . CYS A 1 95 ? 4.567 -3.191 -17.637 1.00 97.62 95 CYS A C 1
ATOM 729 O O . CYS A 1 95 ? 5.002 -2.268 -16.947 1.00 97.62 95 CYS A O 1
ATOM 731 N N . PHE A 1 96 ? 5.136 -3.570 -18.782 1.00 95.81 96 PHE A N 1
ATOM 732 C CA . PHE A 1 96 ? 6.308 -2.933 -19.388 1.00 95.81 96 PHE A CA 1
ATOM 733 C C . PHE A 1 96 ? 5.956 -2.439 -20.799 1.00 95.81 96 PHE A C 1
ATOM 735 O O . PHE A 1 96 ? 5.131 -3.062 -21.470 1.00 95.81 96 PHE A O 1
ATOM 742 N N . LEU A 1 97 ? 6.569 -1.327 -21.221 1.00 91.19 97 LEU A N 1
ATOM 743 C CA . LEU A 1 97 ? 6.440 -0.728 -22.555 1.00 91.19 97 LEU A CA 1
ATOM 744 C C . LEU A 1 97 ? 7.815 -0.613 -23.215 1.00 91.19 97 LEU A C 1
ATOM 746 O O . LEU A 1 97 ? 8.767 -0.253 -22.485 1.00 91.19 97 LEU A O 1
#

Foldseek 3Di:
DKWAQAFAAAQPVVRHGPQHKWWAFQLRQIAGCDDDPQRHWDWPDGPRNHRPRDIDDIHIGDDHPPCSRDDTDDMDGRGDDDPSIDDDDDGDDDDDD

pLDDT: mean 97.89, std 1.17, range [91.19, 98.88]

Organism: NCBI:txid458187

Sequence (97 aa):
YHCKNSVAYLDEEAGDLKKAVLLQGSNDVEIRAEGNSRFTYSVLEDGCTKHTGKWGKTVIEYRSQKTSRLPIVDIAPMDIGGAEQEFGVDMGPVCFL

Radius of gyration: 13.38 Å; chains: 1; bounding box: 33×22×40 Å